Protein AF-A0A6V7U0B4-F1 (afdb_monomer_lite)

Structure (mmCIF, N/CA/C/O backbone):
data_AF-A0A6V7U0B4-F1
#
_entry.id   AF-A0A6V7U0B4-F1
#
loop_
_atom_site.group_PDB
_atom_site.id
_atom_site.type_symbol
_atom_site.label_atom_id
_atom_site.label_alt_id
_atom_site.label_comp_id
_atom_site.label_asym_id
_atom_site.label_entity_id
_atom_site.label_seq_id
_atom_site.pdbx_PDB_ins_code
_atom_site.Cartn_x
_atom_site.Cartn_y
_atom_site.Cartn_z
_atom_site.occupancy
_atom_site.B_iso_or_equiv
_atom_site.auth_seq_id
_atom_site.auth_comp_id
_atom_site.auth_asym_id
_atom_site.auth_atom_id
_atom_site.pdbx_PDB_model_num
ATOM 1 N N . MET A 1 1 ? -7.490 -16.266 6.858 1.00 49.97 1 MET A N 1
ATOM 2 C CA . MET A 1 1 ? -8.826 -15.917 7.381 1.00 49.97 1 MET A CA 1
ATOM 3 C C . MET A 1 1 ? -9.807 -16.155 6.261 1.00 49.97 1 MET A C 1
ATOM 5 O O . MET A 1 1 ? -9.479 -15.789 5.141 1.00 49.97 1 MET A O 1
ATOM 9 N N . SER A 1 2 ? -10.937 -16.807 6.516 1.00 55.03 2 SER A N 1
ATOM 10 C CA . SER A 1 2 ? -12.013 -16.795 5.520 1.00 55.03 2 SER A CA 1
ATOM 11 C C . SER A 1 2 ? -12.570 -15.374 5.420 1.00 55.03 2 SER A C 1
ATOM 13 O O . SER A 1 2 ? -12.564 -14.650 6.420 1.00 55.03 2 SER A O 1
ATOM 15 N N . ASP A 1 3 ? -13.060 -14.970 4.248 1.00 60.31 3 ASP A N 1
ATOM 16 C CA . ASP A 1 3 ? -13.606 -13.619 4.015 1.00 60.31 3 ASP A CA 1
ATOM 17 C C . ASP A 1 3 ? -14.652 -13.225 5.074 1.00 60.31 3 ASP A C 1
ATOM 19 O O . ASP A 1 3 ? -14.725 -12.086 5.529 1.00 60.31 3 ASP A O 1
ATOM 23 N N . ASN A 1 4 ? -15.385 -14.217 5.584 1.00 70.00 4 ASN A N 1
ATOM 24 C CA . ASN A 1 4 ? -16.419 -14.045 6.596 1.00 70.00 4 ASN A CA 1
ATOM 25 C C . ASN A 1 4 ? -15.879 -13.673 7.998 1.00 70.00 4 ASN A C 1
ATOM 27 O O . ASN A 1 4 ? -16.604 -13.110 8.812 1.00 70.00 4 ASN A O 1
ATOM 31 N N . GLN A 1 5 ? -14.620 -13.989 8.319 1.00 72.50 5 GLN A N 1
ATOM 32 C CA . GLN A 1 5 ? -13.999 -13.619 9.601 1.00 72.50 5 GLN A CA 1
ATOM 33 C C . GLN A 1 5 ? -13.480 -12.179 9.594 1.00 72.50 5 GLN A C 1
ATOM 35 O O . GLN A 1 5 ? -13.626 -11.479 10.595 1.00 72.50 5 GLN A O 1
ATOM 40 N N . ALA A 1 6 ? -12.912 -11.728 8.471 1.00 68.62 6 ALA A N 1
ATOM 41 C CA . ALA A 1 6 ? -12.440 -10.354 8.321 1.00 68.62 6 ALA A CA 1
ATOM 42 C C . ALA A 1 6 ? -13.612 -9.363 8.390 1.00 68.62 6 ALA A C 1
ATOM 44 O O . ALA A 1 6 ? -13.546 -8.390 9.138 1.00 68.62 6 ALA A O 1
ATOM 45 N N . VAL A 1 7 ? -14.717 -9.664 7.698 1.00 72.06 7 VAL A N 1
ATOM 46 C CA . VAL A 1 7 ? -15.950 -8.859 7.751 1.00 72.06 7 VAL A CA 1
ATOM 47 C C . VAL A 1 7 ? -16.482 -8.760 9.182 1.00 72.06 7 VAL A C 1
ATOM 49 O O . VAL A 1 7 ? -16.675 -7.657 9.681 1.00 72.06 7 VAL A O 1
ATOM 52 N N . LYS A 1 8 ? -16.602 -9.889 9.897 1.00 80.06 8 LYS A N 1
ATOM 53 C CA . LYS A 1 8 ? -17.047 -9.897 11.302 1.00 80.06 8 LYS A CA 1
ATOM 54 C C . LYS A 1 8 ? -16.148 -9.072 12.224 1.00 80.06 8 LYS A C 1
ATOM 56 O O . LYS A 1 8 ? -16.649 -8.438 13.147 1.00 80.06 8 LYS A O 1
ATOM 61 N N . PHE A 1 9 ? -14.834 -9.080 11.996 1.00 80.00 9 PHE A N 1
ATOM 62 C CA . PHE A 1 9 ? -13.899 -8.268 12.772 1.00 80.00 9 PHE A CA 1
ATOM 63 C C . PHE A 1 9 ? -14.114 -6.769 12.526 1.00 80.00 9 PHE A C 1
ATOM 65 O O . PHE A 1 9 ? -14.227 -6.007 13.484 1.00 80.00 9 PHE A O 1
ATOM 72 N N . PHE A 1 10 ? -14.240 -6.343 11.267 1.00 77.25 10 PHE A N 1
ATOM 73 C CA . PHE A 1 10 ? -14.518 -4.940 10.946 1.00 77.25 10 PHE A CA 1
ATOM 74 C C . PHE A 1 10 ? -15.894 -4.486 11.434 1.00 77.25 10 PHE A C 1
ATOM 76 O O . PHE A 1 10 ? -16.008 -3.393 11.990 1.00 77.25 10 PHE A O 1
ATOM 83 N N . ASP A 1 11 ? -16.917 -5.330 11.310 1.00 81.19 11 ASP A N 1
ATOM 84 C CA . ASP A 1 11 ? -18.244 -5.062 11.865 1.00 81.19 11 ASP A CA 1
ATOM 85 C C . ASP A 1 11 ? -18.183 -4.900 13.384 1.00 81.19 11 ASP A C 1
ATOM 87 O O . ASP A 1 11 ? -18.763 -3.962 13.929 1.00 81.19 11 ASP A O 1
ATOM 91 N N . TYR A 1 12 ? -17.417 -5.751 14.072 1.00 84.94 12 TYR A N 1
ATOM 92 C CA . TYR A 1 12 ? -17.199 -5.625 15.508 1.00 84.94 12 TYR A CA 1
ATOM 93 C C . TYR A 1 12 ? -16.536 -4.291 15.869 1.00 84.94 12 TYR A C 1
ATOM 95 O O . TYR A 1 12 ? -17.029 -3.594 16.759 1.00 84.94 12 TYR A O 1
ATOM 103 N N . LEU A 1 13 ? -15.459 -3.901 15.176 1.00 83.44 13 LEU A N 1
ATOM 104 C CA . LEU A 1 13 ? -14.810 -2.605 15.408 1.00 83.44 13 LEU A CA 1
ATOM 105 C C . LEU A 1 13 ? -15.793 -1.448 15.188 1.00 83.44 13 LEU A C 1
ATOM 107 O O . LEU A 1 13 ? -15.823 -0.505 15.978 1.00 83.44 13 LEU A O 1
ATOM 111 N N . LYS A 1 14 ? -16.629 -1.539 14.148 1.00 80.25 14 LYS A N 1
ATOM 112 C CA . LYS A 1 14 ? -17.608 -0.510 13.788 1.00 80.25 14 LYS A CA 1
ATOM 113 C C . LYS A 1 14 ? -18.714 -0.378 14.832 1.00 80.25 14 LYS A C 1
ATOM 115 O O . LYS A 1 14 ? -18.989 0.732 15.280 1.00 80.25 14 LYS A O 1
ATOM 120 N N . ILE A 1 15 ? -19.325 -1.496 15.235 1.00 85.62 15 ILE A N 1
ATOM 121 C CA . ILE A 1 15 ? -20.386 -1.548 16.255 1.00 85.62 15 ILE A CA 1
ATOM 122 C C . ILE A 1 15 ? -19.880 -0.956 17.572 1.00 85.62 15 ILE A C 1
ATOM 124 O O . ILE A 1 15 ? -20.573 -0.162 18.204 1.00 85.62 15 ILE A O 1
ATOM 128 N N . ASN A 1 16 ? -18.647 -1.296 17.952 1.00 84.19 16 ASN A N 1
ATOM 129 C CA . ASN A 1 16 ? -18.046 -0.859 19.209 1.00 84.19 16 ASN A CA 1
ATOM 130 C C . ASN A 1 16 ? -17.328 0.499 19.117 1.00 84.19 16 ASN A C 1
ATOM 132 O O . ASN A 1 16 ? -16.731 0.923 20.102 1.00 84.19 16 ASN A O 1
ATOM 136 N N . LYS A 1 17 ? -17.379 1.188 17.964 1.00 81.88 17 LYS A N 1
ATOM 137 C CA . LYS A 1 17 ? -16.708 2.482 17.722 1.00 81.88 17 LYS A CA 1
ATOM 138 C C . LYS A 1 17 ? -15.223 2.470 18.110 1.00 81.88 17 LYS A C 1
ATOM 140 O O . LYS A 1 17 ? -14.709 3.427 18.686 1.00 81.88 17 LYS A O 1
ATOM 145 N N . VAL A 1 18 ? -14.539 1.365 17.824 1.00 84.25 18 VAL A N 1
ATOM 146 C CA . VAL A 1 18 ? -13.120 1.206 18.144 1.00 84.25 18 VAL A CA 1
ATOM 147 C C . VAL A 1 18 ? -12.285 1.923 17.090 1.00 84.25 18 VAL A C 1
ATOM 149 O O . VAL A 1 18 ? -12.325 1.574 15.910 1.00 84.25 18 VAL A O 1
ATOM 152 N N . GLU A 1 19 ? -11.486 2.889 17.535 1.00 84.69 19 GLU A N 1
ATOM 153 C CA . GLU A 1 19 ? -10.469 3.538 16.711 1.00 84.69 19 GLU A CA 1
ATOM 154 C C . GLU A 1 19 ? -9.111 2.845 16.874 1.00 84.69 19 GLU A C 1
ATOM 156 O O . GLU A 1 19 ? -8.658 2.518 17.976 1.00 84.69 19 GLU A O 1
ATOM 161 N N . LEU A 1 20 ? -8.428 2.630 15.754 1.00 87.12 20 LEU A N 1
ATOM 162 C CA . LEU A 1 20 ? -7.081 2.087 15.719 1.00 87.12 20 LEU A CA 1
ATOM 163 C C . LEU A 1 20 ? -6.070 3.231 15.831 1.00 87.12 20 LEU A C 1
ATOM 165 O O . LEU A 1 20 ? -5.951 4.075 14.942 1.00 87.12 20 LEU A O 1
ATOM 169 N N . ASN A 1 21 ? -5.316 3.243 16.930 1.00 89.25 21 ASN A N 1
ATOM 170 C CA . ASN A 1 21 ? -4.220 4.184 17.137 1.00 89.25 21 ASN A CA 1
ATOM 171 C C . ASN A 1 21 ? -2.947 3.760 16.374 1.00 89.25 21 ASN A C 1
ATOM 173 O O . ASN A 1 21 ? -2.898 2.718 15.715 1.00 89.25 21 ASN A O 1
ATOM 177 N N . SER A 1 22 ? -1.884 4.558 16.501 1.00 91.38 22 SER A N 1
ATOM 178 C CA . SER A 1 22 ? -0.595 4.310 15.846 1.00 91.38 22 SER A CA 1
ATOM 179 C C . SER A 1 22 ? 0.010 2.945 16.161 1.00 91.38 22 SER A C 1
ATOM 181 O O . SER A 1 22 ? 0.516 2.297 15.251 1.00 91.38 22 SER A O 1
ATOM 183 N N . ASN A 1 23 ? -0.075 2.484 17.409 1.00 93.62 23 ASN A N 1
ATOM 184 C CA . ASN A 1 23 ? 0.528 1.218 17.829 1.00 93.62 23 ASN A CA 1
ATOM 185 C C . ASN A 1 23 ? -0.214 0.026 17.214 1.00 93.62 23 ASN A C 1
ATOM 187 O O . ASN A 1 23 ? 0.415 -0.934 16.770 1.00 93.62 23 ASN A O 1
ATOM 191 N N . HIS A 1 24 ? -1.547 0.100 17.141 1.00 92.50 24 HIS A N 1
ATOM 192 C CA . HIS A 1 24 ? -2.353 -0.923 16.474 1.00 92.50 24 HIS A CA 1
ATOM 193 C C . HIS A 1 24 ? -2.008 -1.008 14.984 1.00 92.50 24 HIS A C 1
ATOM 195 O O . HIS A 1 24 ? -1.779 -2.098 14.462 1.00 92.50 24 HIS A O 1
ATOM 201 N N . ILE A 1 25 ? -1.919 0.141 14.308 1.00 93.62 25 ILE A N 1
ATOM 202 C CA . ILE A 1 25 ? -1.584 0.199 12.883 1.00 93.62 25 ILE A CA 1
ATOM 203 C C . ILE A 1 25 ? -0.158 -0.280 12.617 1.00 93.62 25 ILE A C 1
ATOM 205 O O . ILE A 1 25 ? 0.050 -1.072 11.701 1.00 93.62 25 ILE A O 1
ATOM 209 N N . GLU A 1 26 ? 0.814 0.111 13.441 1.00 95.44 26 GLU A N 1
ATOM 210 C CA . GLU A 1 26 ? 2.189 -0.373 13.312 1.00 95.44 26 GLU A CA 1
ATOM 211 C C . GLU A 1 26 ? 2.259 -1.900 13.445 1.00 95.44 26 GLU A C 1
ATOM 213 O O . GLU A 1 26 ? 2.902 -2.568 12.632 1.00 95.44 26 GLU A O 1
ATOM 218 N N . TYR A 1 27 ? 1.565 -2.466 14.434 1.00 95.31 27 TYR A N 1
ATOM 219 C CA . TYR A 1 27 ? 1.520 -3.910 14.639 1.00 95.31 27 TYR A CA 1
ATOM 220 C C . TYR A 1 27 ? 0.914 -4.646 13.436 1.00 95.31 27 TYR A C 1
ATOM 222 O O . TYR A 1 27 ? 1.504 -5.610 12.939 1.00 95.31 27 TYR A O 1
ATOM 230 N N . ILE A 1 28 ? -0.213 -4.157 12.911 1.00 94.00 28 ILE A N 1
ATOM 231 C CA . ILE A 1 28 ? -0.868 -4.728 11.726 1.00 94.00 28 ILE A CA 1
ATOM 232 C C . ILE A 1 28 ? 0.061 -4.668 10.504 1.00 94.00 28 ILE A C 1
ATOM 234 O O . ILE A 1 28 ? 0.242 -5.676 9.817 1.00 94.00 28 ILE A O 1
ATOM 238 N N . CYS A 1 29 ? 0.710 -3.524 10.262 1.00 96.19 29 CYS A N 1
ATOM 239 C CA . CYS A 1 29 ? 1.678 -3.361 9.176 1.00 96.19 29 CYS A CA 1
ATOM 240 C C . CYS A 1 29 ? 2.853 -4.343 9.309 1.00 96.19 29 CYS A C 1
ATOM 242 O O . CYS A 1 29 ? 3.245 -4.972 8.325 1.00 96.19 29 CYS A O 1
ATOM 244 N N . ARG A 1 30 ? 3.390 -4.539 10.521 1.00 96.94 30 ARG A N 1
ATOM 245 C CA . ARG A 1 30 ? 4.469 -5.510 10.777 1.00 96.94 30 ARG A CA 1
ATOM 246 C C . ARG A 1 30 ? 4.050 -6.941 10.435 1.00 96.94 30 ARG A C 1
ATOM 248 O O . ARG A 1 30 ? 4.824 -7.640 9.783 1.00 96.94 30 ARG A O 1
ATOM 255 N N . ILE A 1 31 ? 2.841 -7.360 10.822 1.00 96.25 31 ILE A N 1
ATOM 256 C CA . ILE A 1 31 ? 2.304 -8.686 10.468 1.00 96.25 31 ILE A CA 1
ATOM 257 C C . ILE A 1 31 ? 2.158 -8.822 8.950 1.00 96.25 31 ILE A C 1
ATOM 259 O O . ILE A 1 31 ? 2.569 -9.828 8.372 1.00 96.25 31 ILE A O 1
ATOM 263 N N . ALA A 1 32 ? 1.590 -7.818 8.284 1.00 96.38 32 ALA A N 1
ATOM 264 C CA . ALA A 1 32 ? 1.402 -7.850 6.837 1.00 96.38 32 ALA A CA 1
ATOM 265 C C . ALA A 1 32 ? 2.736 -7.975 6.085 1.00 96.38 32 ALA A C 1
ATOM 267 O O . ALA A 1 32 ? 2.853 -8.759 5.145 1.00 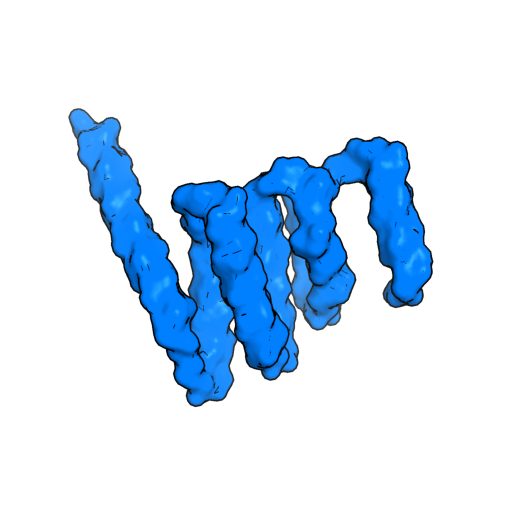96.38 32 ALA A O 1
ATOM 268 N N . ILE A 1 33 ? 3.771 -7.262 6.539 1.00 96.56 33 ILE A N 1
ATOM 269 C CA . ILE A 1 33 ? 5.120 -7.334 5.965 1.00 96.56 33 ILE A CA 1
ATOM 270 C C . ILE A 1 33 ? 5.757 -8.704 6.211 1.00 96.56 33 ILE A C 1
ATOM 272 O O . ILE A 1 33 ? 6.328 -9.272 5.278 1.00 96.56 33 ILE A O 1
ATOM 276 N N . SER A 1 34 ? 5.683 -9.239 7.435 1.00 96.00 34 SER A N 1
ATOM 277 C CA . SER A 1 34 ? 6.318 -10.521 7.777 1.00 96.00 34 SER A CA 1
ATOM 278 C C . SER A 1 34 ? 5.676 -11.698 7.043 1.00 96.00 34 SER A C 1
ATOM 280 O O . SER A 1 34 ? 6.376 -12.603 6.596 1.00 96.00 34 SER A O 1
ATOM 282 N N . THR A 1 35 ? 4.359 -11.643 6.852 1.00 94.88 35 THR A N 1
ATOM 283 C CA . THR A 1 35 ? 3.586 -12.646 6.106 1.00 94.88 35 THR A CA 1
ATOM 284 C C . THR A 1 35 ? 3.553 -12.391 4.599 1.00 94.88 35 THR A C 1
ATOM 286 O O . THR A 1 35 ? 3.062 -13.237 3.855 1.00 94.88 35 THR A O 1
ATOM 289 N N . LYS A 1 36 ? 4.066 -11.239 4.138 1.00 94.88 36 LYS A N 1
ATOM 290 C CA . LYS A 1 36 ? 3.962 -10.746 2.751 1.00 94.88 36 LYS A CA 1
ATOM 291 C C . LYS A 1 36 ? 2.523 -10.741 2.220 1.00 94.88 36 LYS A C 1
ATOM 293 O O . LYS A 1 36 ? 2.306 -10.902 1.018 1.00 94.88 36 LYS A O 1
ATOM 298 N N . ASN A 1 37 ? 1.547 -10.568 3.109 1.00 93.94 37 ASN A N 1
ATOM 299 C CA . ASN A 1 37 ? 0.138 -10.669 2.773 1.00 93.94 37 ASN A CA 1
ATOM 300 C C . ASN A 1 37 ? -0.524 -9.277 2.744 1.00 93.94 37 ASN A C 1
ATOM 302 O O . ASN A 1 37 ? -0.784 -8.705 3.808 1.00 93.94 37 ASN A O 1
ATOM 306 N N . PRO A 1 38 ? -0.830 -8.727 1.552 1.00 93.06 38 PRO A N 1
ATOM 307 C CA . PRO A 1 38 ? -1.434 -7.403 1.438 1.00 93.06 38 PRO A CA 1
ATOM 308 C C . PRO A 1 38 ? -2.891 -7.369 1.918 1.00 93.06 38 PRO A C 1
ATOM 310 O O . PRO A 1 38 ? -3.346 -6.315 2.362 1.00 93.06 38 PRO A O 1
ATOM 313 N N . THR A 1 39 ? -3.597 -8.508 1.934 1.00 91.25 39 THR A N 1
ATOM 314 C CA . THR A 1 39 ? -5.029 -8.574 2.292 1.00 91.25 39 THR A CA 1
ATOM 315 C C . THR A 1 39 ? -5.302 -8.198 3.748 1.00 91.25 39 THR A C 1
ATOM 317 O O . THR A 1 39 ? -6.443 -7.964 4.132 1.00 91.25 39 THR A O 1
ATOM 320 N N . ILE A 1 40 ? -4.260 -8.152 4.582 1.00 90.38 40 ILE A N 1
ATOM 321 C CA . ILE A 1 40 ? -4.335 -7.695 5.974 1.00 90.38 40 ILE A CA 1
ATOM 322 C C . ILE A 1 40 ? -4.519 -6.168 6.041 1.00 90.38 40 ILE A C 1
ATOM 324 O O . ILE A 1 40 ? -5.138 -5.657 6.972 1.00 90.38 40 ILE A O 1
ATOM 328 N N . VAL A 1 41 ? -3.991 -5.436 5.056 1.00 92.12 41 VAL A N 1
ATOM 329 C CA . VAL A 1 41 ? -3.909 -3.965 5.046 1.00 92.12 41 VAL A CA 1
ATOM 330 C C . VAL A 1 41 ? -4.857 -3.341 4.024 1.00 92.12 41 VAL A C 1
ATOM 332 O O . VAL A 1 41 ? -5.350 -2.241 4.266 1.00 92.12 41 VAL A O 1
ATOM 335 N N . GLU A 1 42 ? -5.155 -4.036 2.919 1.00 91.12 42 GLU A N 1
ATOM 336 C CA . GLU A 1 42 ? -6.106 -3.587 1.885 1.00 91.12 42 GLU A CA 1
ATOM 337 C C . GLU A 1 42 ? -7.446 -3.078 2.480 1.00 91.12 42 GLU A C 1
ATOM 339 O O . GLU A 1 42 ? -7.832 -1.949 2.179 1.00 91.12 42 GLU A O 1
ATOM 344 N N . PRO A 1 43 ? -8.117 -3.773 3.421 1.00 86.62 43 PRO A N 1
ATOM 345 C CA . PRO A 1 43 ? -9.391 -3.280 3.958 1.00 86.62 43 PRO A CA 1
ATOM 346 C C . PRO A 1 43 ? -9.263 -1.978 4.767 1.00 86.62 43 PRO A C 1
ATOM 348 O O . PRO A 1 43 ? -10.179 -1.156 4.794 1.00 86.62 43 PRO A O 1
ATOM 351 N N . LEU A 1 44 ? -8.115 -1.758 5.420 1.00 87.50 44 LEU A N 1
ATOM 352 C CA . LEU A 1 44 ? -7.873 -0.568 6.243 1.00 87.50 44 LEU A CA 1
ATOM 353 C C . LEU A 1 44 ? -7.673 0.688 5.398 1.00 87.50 44 LEU A C 1
ATOM 355 O O . LEU A 1 44 ? -8.002 1.789 5.845 1.00 87.50 44 LEU A O 1
ATOM 359 N N . VAL A 1 45 ? -7.150 0.545 4.177 1.00 86.81 45 VAL A N 1
ATOM 360 C CA . VAL A 1 45 ? -7.056 1.687 3.264 1.00 86.81 45 VAL A CA 1
ATOM 361 C C . VAL A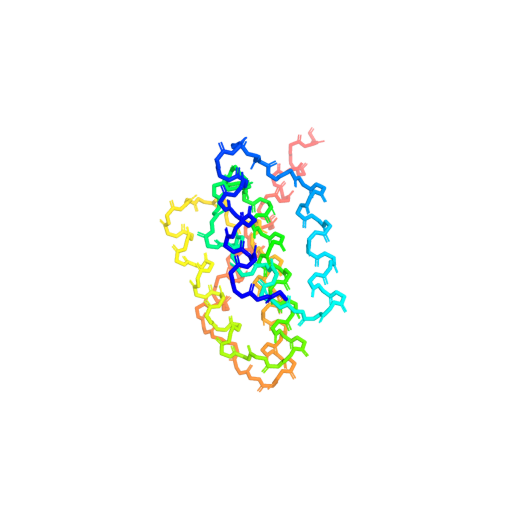 1 45 ? -8.421 2.057 2.688 1.00 86.81 45 VAL A C 1
ATOM 363 O O . VAL A 1 45 ? -8.680 3.246 2.484 1.00 86.81 45 VAL A O 1
ATOM 366 N N . ASP A 1 46 ? -9.324 1.095 2.513 1.00 81.00 46 ASP A N 1
ATOM 367 C CA . ASP A 1 46 ? -10.687 1.333 2.025 1.00 81.00 46 ASP A CA 1
ATOM 368 C C . ASP A 1 46 ? -11.629 1.881 3.103 1.00 81.00 46 ASP A C 1
ATOM 370 O O . ASP A 1 46 ? -12.574 2.602 2.782 1.00 81.00 46 ASP A O 1
ATOM 374 N N . MET A 1 47 ? -11.321 1.649 4.381 1.00 81.19 47 MET A N 1
ATOM 375 C CA . MET A 1 47 ? -12.132 2.090 5.521 1.00 81.19 47 MET A CA 1
ATOM 376 C C . MET A 1 47 ? -11.365 3.069 6.435 1.00 81.19 47 MET A C 1
ATOM 378 O O . MET A 1 47 ? -11.060 2.747 7.586 1.00 81.19 47 MET A O 1
ATOM 382 N N . PRO A 1 48 ? -11.063 4.302 5.971 1.00 71.19 48 PRO A N 1
ATOM 383 C CA . PRO A 1 48 ? -10.222 5.251 6.707 1.00 71.19 48 PRO A CA 1
ATOM 384 C C . PRO A 1 48 ? -10.850 5.777 8.007 1.00 71.19 48 PRO A C 1
ATOM 386 O O . PRO A 1 48 ? -10.167 6.442 8.789 1.00 71.19 48 PRO A O 1
ATOM 389 N N . ASP A 1 49 ? -12.135 5.515 8.243 1.00 78.38 49 ASP A N 1
ATOM 390 C CA . ASP A 1 49 ? -12.825 5.923 9.465 1.00 78.38 49 ASP A CA 1
ATOM 391 C C . ASP A 1 49 ? -12.277 5.186 10.703 1.00 78.38 49 ASP A C 1
ATOM 393 O O . ASP A 1 49 ? -12.232 5.773 11.778 1.00 78.38 49 ASP A O 1
ATOM 397 N N . PHE A 1 50 ? -11.728 3.971 10.552 1.00 77.75 50 PHE A N 1
ATOM 398 C CA . PHE A 1 50 ? -11.103 3.236 11.664 1.00 77.75 50 PHE A CA 1
ATOM 399 C C . PHE A 1 50 ? -9.775 3.826 12.148 1.00 77.75 50 PHE A C 1
ATOM 401 O O . PHE A 1 50 ? -9.322 3.481 13.233 1.00 77.75 50 PHE A O 1
ATOM 408 N N . ILE A 1 51 ? -9.142 4.704 11.367 1.00 75.94 51 ILE A N 1
ATOM 409 C CA . ILE A 1 51 ? -7.869 5.361 11.718 1.00 75.94 51 ILE A CA 1
ATOM 410 C C . ILE A 1 51 ? -8.044 6.863 11.958 1.00 75.94 51 ILE A C 1
ATOM 412 O O . ILE A 1 51 ? -7.105 7.640 11.755 1.00 75.94 51 ILE A O 1
ATOM 416 N N . ASN A 1 52 ? -9.268 7.290 12.294 1.00 74.06 52 ASN A N 1
ATOM 417 C CA . ASN A 1 52 ? -9.647 8.694 12.467 1.00 74.06 52 ASN A CA 1
ATOM 418 C C . ASN A 1 52 ? -9.177 9.581 11.293 1.00 74.06 52 ASN A C 1
ATOM 420 O O . ASN A 1 52 ? -8.728 10.715 11.451 1.00 74.06 52 ASN A O 1
ATOM 424 N N . ARG A 1 53 ? -9.173 9.011 10.077 1.00 75.69 53 ARG A N 1
ATOM 425 C CA . ARG A 1 53 ? -8.721 9.657 8.833 1.00 75.69 53 ARG A CA 1
ATOM 426 C C . ARG A 1 53 ? -7.306 10.262 8.892 1.00 75.69 53 ARG A C 1
ATOM 428 O O . ARG A 1 53 ? -6.972 11.059 8.010 1.00 75.69 53 ARG A O 1
ATOM 435 N N . SER A 1 54 ? -6.476 9.843 9.848 1.00 86.50 54 SER A N 1
ATOM 436 C CA . SER A 1 54 ? -5.116 10.337 10.076 1.00 86.50 54 SER A CA 1
ATOM 437 C C . SER A 1 54 ? -4.225 10.115 8.850 1.00 86.50 54 SER A C 1
ATOM 439 O O . SER A 1 54 ? -3.989 8.978 8.435 1.00 86.50 54 SER A O 1
ATOM 441 N N . LEU A 1 55 ? -3.717 11.206 8.259 1.00 86.69 55 LEU A N 1
ATOM 442 C CA . LEU A 1 55 ? -2.841 11.144 7.081 1.00 86.69 55 LEU A CA 1
ATOM 443 C C . LEU A 1 55 ? -1.529 10.387 7.351 1.00 86.69 55 LEU A C 1
ATOM 445 O O . LEU A 1 55 ? -1.172 9.564 6.507 1.00 86.69 55 LEU A O 1
ATOM 449 N N . PRO A 1 56 ? -0.835 10.576 8.494 1.00 89.44 56 PRO A N 1
ATOM 450 C CA . PRO A 1 56 ? 0.333 9.765 8.836 1.00 89.44 56 PRO A CA 1
ATOM 451 C C . PRO A 1 56 ? 0.047 8.259 8.884 1.00 89.44 56 PRO A C 1
ATOM 453 O O . PRO A 1 56 ? 0.812 7.473 8.328 1.00 89.44 56 PRO A O 1
ATOM 456 N N . LEU A 1 57 ? -1.063 7.846 9.510 1.00 90.81 57 LEU A N 1
ATOM 457 C CA . LEU A 1 57 ? -1.418 6.425 9.610 1.00 90.81 57 LEU A CA 1
ATOM 458 C C . LEU A 1 57 ? -1.790 5.854 8.244 1.00 90.81 57 LEU A C 1
ATOM 460 O O . LEU A 1 57 ? -1.336 4.775 7.876 1.00 90.81 57 LEU A O 1
ATOM 464 N N . LEU A 1 58 ? -2.545 6.611 7.448 1.00 90.38 58 LEU A N 1
ATOM 465 C CA . LEU A 1 58 ? -2.891 6.207 6.092 1.00 90.38 58 LEU A CA 1
ATOM 466 C C . LEU A 1 58 ? -1.644 6.083 5.199 1.00 90.38 58 LEU A C 1
ATOM 468 O O . LEU A 1 58 ? -1.539 5.150 4.407 1.00 90.38 58 LEU A O 1
ATOM 472 N N . ALA A 1 59 ? -0.676 6.989 5.350 1.00 91.50 59 ALA A N 1
ATOM 473 C CA . ALA A 1 59 ? 0.598 6.906 4.649 1.00 91.50 59 ALA A CA 1
ATOM 474 C C . ALA A 1 59 ? 1.396 5.654 5.036 1.00 91.50 59 ALA A C 1
ATOM 476 O O . ALA A 1 59 ? 1.967 5.019 4.152 1.00 91.50 59 ALA A O 1
ATOM 477 N N . MET A 1 60 ? 1.379 5.261 6.313 1.00 94.19 60 MET A N 1
ATOM 478 C CA . MET A 1 60 ? 2.004 4.020 6.780 1.00 94.19 60 MET A CA 1
ATOM 479 C C . MET A 1 60 ? 1.364 2.778 6.138 1.00 94.19 60 MET A C 1
ATOM 481 O O . MET A 1 60 ? 2.080 1.880 5.687 1.00 94.19 60 MET A O 1
ATOM 485 N N . LEU A 1 61 ? 0.031 2.738 6.033 1.00 95.12 61 LEU A N 1
ATOM 486 C CA . LEU A 1 61 ? -0.682 1.646 5.357 1.00 95.12 61 LEU A CA 1
ATOM 487 C C . LEU A 1 61 ? -0.292 1.566 3.873 1.00 95.12 61 LEU A C 1
ATOM 489 O O . LEU A 1 61 ? 0.061 0.496 3.377 1.00 95.12 61 LEU A O 1
ATOM 493 N N . TYR A 1 62 ? -0.281 2.699 3.164 1.00 95.44 62 TYR A N 1
ATOM 494 C CA . TYR A 1 62 ? 0.122 2.734 1.755 1.00 95.44 62 TYR A CA 1
ATOM 495 C C . TYR A 1 62 ? 1.591 2.383 1.537 1.00 95.44 62 TYR A C 1
ATOM 497 O O . TYR A 1 62 ? 1.915 1.699 0.569 1.00 95.44 62 TYR A O 1
ATOM 505 N N . GLU A 1 63 ? 2.488 2.828 2.415 1.00 96.31 63 GLU A N 1
ATOM 506 C CA . GLU A 1 63 ? 3.895 2.441 2.348 1.00 96.31 63 GLU A CA 1
ATOM 507 C C . GLU A 1 63 ? 4.056 0.927 2.521 1.00 96.31 63 GLU A C 1
ATOM 509 O O . GLU A 1 63 ? 4.828 0.297 1.792 1.00 96.31 63 GLU A O 1
ATOM 514 N N . THR A 1 64 ? 3.288 0.338 3.437 1.00 97.88 64 THR A N 1
ATOM 515 C CA . THR A 1 64 ? 3.277 -1.107 3.676 1.00 97.88 64 THR A CA 1
ATOM 516 C C . THR A 1 64 ? 2.764 -1.863 2.450 1.00 97.88 64 THR A C 1
ATOM 518 O O . THR A 1 64 ? 3.418 -2.806 2.003 1.00 97.88 64 THR A O 1
ATOM 521 N N . LEU A 1 65 ? 1.664 -1.418 1.834 1.00 97.81 65 LEU A N 1
ATOM 522 C CA . LEU A 1 65 ? 1.166 -2.004 0.584 1.00 97.81 65 LEU A CA 1
ATOM 523 C C . LEU A 1 65 ? 2.187 -1.882 -0.553 1.00 97.81 65 LEU A C 1
ATOM 525 O O . LEU A 1 65 ? 2.458 -2.867 -1.233 1.00 97.81 65 LEU A O 1
ATOM 529 N N . ALA A 1 66 ? 2.814 -0.714 -0.723 1.00 98.06 66 ALA A N 1
ATOM 530 C CA . ALA A 1 66 ? 3.857 -0.514 -1.729 1.00 98.06 66 ALA A CA 1
ATOM 531 C C . ALA A 1 66 ? 5.036 -1.478 -1.526 1.00 98.06 66 ALA A C 1
ATOM 533 O O . ALA A 1 66 ? 5.565 -2.021 -2.494 1.00 98.06 66 ALA A O 1
ATOM 534 N N . LEU A 1 67 ? 5.439 -1.712 -0.272 1.00 98.12 67 LEU A N 1
ATOM 535 C CA . LEU A 1 67 ? 6.480 -2.677 0.068 1.00 98.12 67 LEU A CA 1
ATOM 536 C C . LEU A 1 67 ? 6.085 -4.109 -0.303 1.00 98.12 67 LEU A C 1
ATOM 538 O O . LEU A 1 67 ? 6.895 -4.820 -0.896 1.00 98.12 67 LEU A O 1
ATOM 542 N N . ILE A 1 68 ? 4.874 -4.532 0.060 1.00 98.12 68 ILE A N 1
ATOM 543 C CA . ILE A 1 68 ? 4.404 -5.902 -0.171 1.00 98.12 68 ILE A CA 1
ATOM 544 C C . ILE A 1 68 ? 4.208 -6.156 -1.669 1.00 98.12 68 ILE A C 1
ATOM 546 O O . ILE A 1 68 ? 4.791 -7.100 -2.195 1.00 98.12 68 ILE A O 1
ATOM 550 N N . TYR A 1 69 ? 3.473 -5.291 -2.374 1.00 98.00 69 TYR A N 1
ATOM 551 C CA . TYR A 1 69 ? 3.254 -5.427 -3.818 1.00 98.00 69 TYR A CA 1
ATOM 552 C C . TYR A 1 69 ? 4.561 -5.422 -4.602 1.00 98.00 69 TYR A C 1
ATOM 554 O O . TYR A 1 69 ? 4.741 -6.245 -5.493 1.00 98.00 69 TYR A O 1
ATOM 562 N N . GLY A 1 70 ? 5.498 -4.542 -4.243 1.00 97.19 70 GLY A N 1
ATOM 563 C CA . GLY A 1 70 ? 6.796 -4.486 -4.901 1.00 97.19 70 GLY A CA 1
ATOM 564 C C . GLY A 1 70 ? 7.654 -5.725 -4.669 1.00 97.19 70 GLY A C 1
ATOM 565 O O . GLY A 1 70 ? 8.262 -6.223 -5.610 1.00 97.19 70 GLY A O 1
ATOM 566 N N . LYS A 1 71 ? 7.665 -6.271 -3.446 1.00 96.00 71 LYS A N 1
ATOM 567 C CA . LYS A 1 71 ? 8.359 -7.536 -3.144 1.00 96.00 71 LYS A CA 1
ATOM 568 C C . LYS A 1 71 ? 7.723 -8.757 -3.808 1.00 96.00 71 LYS A C 1
ATOM 570 O O . LYS A 1 71 ? 8.415 -9.750 -3.992 1.00 96.00 71 LYS A O 1
ATOM 575 N N . ASN A 1 72 ? 6.435 -8.681 -4.125 1.00 96.00 72 ASN A N 1
ATOM 576 C CA . ASN A 1 72 ? 5.700 -9.720 -4.840 1.00 96.00 72 ASN A CA 1
ATOM 577 C C . ASN A 1 72 ? 5.674 -9.475 -6.362 1.00 96.00 72 ASN A C 1
ATOM 579 O O . ASN A 1 72 ? 4.946 -10.169 -7.063 1.00 96.00 72 ASN A O 1
ATOM 583 N N . GLU A 1 73 ? 6.418 -8.479 -6.863 1.00 95.69 73 GLU A N 1
ATOM 584 C CA . GLU A 1 73 ? 6.510 -8.122 -8.289 1.00 95.69 73 GLU A CA 1
ATOM 585 C C . GLU A 1 73 ? 5.155 -7.775 -8.942 1.00 95.69 73 GLU A C 1
ATOM 587 O O . GLU A 1 73 ? 4.966 -7.866 -10.153 1.00 95.69 73 GLU A O 1
ATOM 592 N N . GLN A 1 74 ? 4.193 -7.307 -8.144 1.00 96.50 74 GLN A N 1
ATOM 593 C CA . GLN A 1 74 ? 2.842 -6.968 -8.594 1.00 96.50 74 GLN A CA 1
ATOM 594 C C . GLN A 1 74 ? 2.785 -5.524 -9.118 1.00 96.50 74 GLN A C 1
ATOM 596 O O . GLN A 1 74 ? 2.225 -4.634 -8.471 1.00 96.50 74 GLN A O 1
ATOM 601 N N . LEU A 1 75 ? 3.376 -5.276 -10.293 1.00 94.88 75 LEU A N 1
ATOM 602 C CA . LEU A 1 75 ? 3.429 -3.937 -10.901 1.00 94.88 75 LEU A CA 1
ATOM 603 C C . LEU A 1 75 ? 2.040 -3.324 -11.135 1.00 94.88 75 LEU A C 1
ATOM 605 O O . LEU A 1 75 ? 1.858 -2.144 -10.847 1.00 94.88 75 LEU A O 1
ATOM 609 N N . ASP A 1 76 ? 1.045 -4.110 -11.551 1.00 96.31 76 ASP A N 1
ATOM 610 C CA . ASP A 1 76 ? -0.330 -3.620 -11.754 1.00 96.31 76 ASP A CA 1
ATOM 611 C C . ASP A 1 76 ? -0.949 -3.097 -10.449 1.00 96.31 76 ASP A C 1
ATOM 613 O O . ASP A 1 76 ? -1.629 -2.068 -10.417 1.00 96.31 76 ASP A O 1
ATOM 617 N N . LYS A 1 77 ? -0.669 -3.775 -9.329 1.00 97.12 77 LYS A N 1
ATOM 618 C CA . LYS A 1 77 ? -1.116 -3.352 -7.995 1.00 97.12 77 LYS A CA 1
ATOM 619 C C . LYS A 1 77 ? -0.378 -2.099 -7.529 1.00 97.12 77 LYS A C 1
ATOM 621 O O . LYS A 1 77 ? -0.995 -1.231 -6.912 1.00 97.12 77 LYS A O 1
ATOM 626 N N . LEU A 1 78 ? 0.913 -1.965 -7.845 1.00 96.50 78 LEU A N 1
ATOM 627 C CA . LEU A 1 78 ? 1.651 -0.719 -7.622 1.00 96.50 78 LEU A CA 1
ATOM 628 C C . LEU A 1 78 ? 1.083 0.427 -8.463 1.00 96.50 78 LEU A C 1
ATOM 630 O O . LEU A 1 78 ? 0.988 1.549 -7.960 1.00 96.50 78 LEU A O 1
ATOM 634 N N . GLU A 1 79 ? 0.683 0.148 -9.707 1.00 95.88 79 GLU A N 1
ATOM 635 C CA . GLU A 1 79 ? 0.059 1.126 -10.590 1.00 95.88 79 GLU A CA 1
ATOM 636 C C . GLU A 1 79 ? -1.263 1.634 -10.021 1.00 95.88 79 GLU A C 1
ATOM 638 O O . GLU A 1 79 ? -1.471 2.843 -9.879 1.00 95.88 79 GLU A O 1
ATOM 643 N N . TRP A 1 80 ? -2.134 0.702 -9.643 1.00 95.50 80 TRP A N 1
ATOM 644 C CA . TRP A 1 80 ? -3.379 1.012 -8.957 1.00 95.50 80 TRP A CA 1
ATOM 645 C C . TRP A 1 80 ? -3.127 1.840 -7.693 1.00 95.50 80 TRP A C 1
ATOM 647 O O . TRP A 1 80 ? -3.768 2.872 -7.498 1.00 95.50 80 TRP A O 1
ATOM 657 N N . LEU A 1 81 ? -2.152 1.444 -6.870 1.00 95.50 81 LEU A N 1
ATOM 658 C CA . LEU A 1 81 ? -1.880 2.085 -5.588 1.00 95.50 81 LEU A CA 1
ATOM 659 C C . LEU A 1 81 ? -1.454 3.548 -5.748 1.00 95.50 81 LEU A C 1
ATOM 661 O O . LEU A 1 81 ? -1.993 4.410 -5.053 1.00 95.50 81 LEU A O 1
ATOM 665 N N . TRP A 1 82 ? -0.520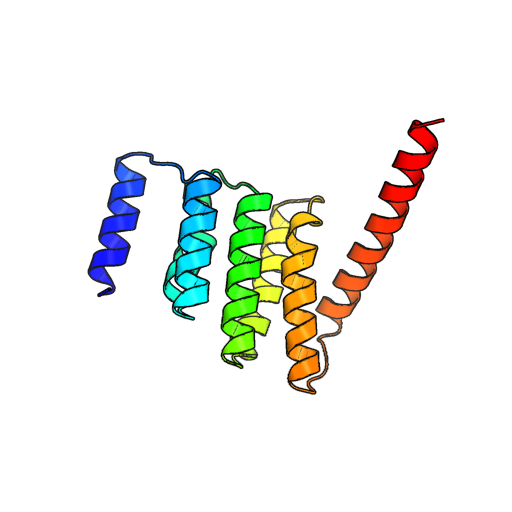 3.873 -6.654 1.00 94.38 82 TRP A N 1
ATOM 666 C CA . TRP A 1 82 ? -0.124 5.277 -6.816 1.00 94.38 82 TRP A CA 1
ATOM 667 C C . TRP A 1 82 ? -1.264 6.122 -7.388 1.00 94.38 82 TRP A C 1
ATOM 669 O O . TRP A 1 82 ? -1.454 7.248 -6.929 1.00 94.38 82 TRP A O 1
ATOM 679 N N . LYS A 1 83 ? -2.067 5.586 -8.318 1.00 92.94 83 LYS A N 1
ATOM 680 C CA . LYS A 1 83 ? -3.259 6.282 -8.830 1.00 92.94 83 LYS A CA 1
ATOM 681 C C . LYS A 1 83 ? -4.277 6.526 -7.720 1.00 92.94 83 LYS A C 1
ATOM 683 O O . LYS A 1 83 ? -4.778 7.639 -7.593 1.00 92.94 83 LYS A O 1
ATOM 688 N N . PHE A 1 84 ? -4.517 5.532 -6.870 1.00 90.44 84 PHE A N 1
ATOM 689 C CA . PHE A 1 84 ? -5.436 5.627 -5.740 1.00 90.44 84 PHE A CA 1
ATOM 690 C C . PHE A 1 84 ? -5.000 6.686 -4.716 1.00 90.44 84 PHE A C 1
ATOM 692 O O . PHE A 1 84 ? -5.804 7.513 -4.278 1.00 90.44 84 PHE A O 1
ATOM 699 N N . ILE A 1 85 ? -3.705 6.732 -4.381 1.00 89.88 85 ILE A N 1
ATOM 700 C CA . ILE A 1 85 ? -3.129 7.771 -3.511 1.00 89.88 85 ILE A CA 1
ATOM 701 C C . ILE A 1 85 ? -3.357 9.171 -4.113 1.00 89.88 85 ILE A C 1
ATOM 703 O O . ILE A 1 85 ? -3.674 10.119 -3.388 1.00 89.88 85 ILE A O 1
ATOM 707 N N . LEU A 1 86 ? -3.214 9.317 -5.435 1.00 86.31 86 LEU A N 1
ATOM 708 C CA . LEU A 1 86 ? -3.426 10.592 -6.126 1.00 86.31 86 LEU A CA 1
ATOM 709 C C . LEU A 1 86 ? -4.885 10.990 -6.268 1.00 86.31 86 LEU A C 1
ATOM 711 O O . LEU A 1 86 ? -5.184 12.181 -6.216 1.00 86.31 86 LEU A O 1
ATOM 715 N N . ASP A 1 87 ? -5.789 10.040 -6.436 1.00 84.38 87 ASP A N 1
ATOM 716 C CA . ASP A 1 87 ? -7.207 10.354 -6.488 1.00 84.38 87 ASP A CA 1
ATOM 717 C C . ASP A 1 87 ? -7.670 10.905 -5.133 1.00 84.38 87 ASP A C 1
ATOM 719 O O . ASP A 1 87 ? -8.206 12.011 -5.040 1.00 84.38 87 ASP A O 1
ATOM 723 N N . ARG A 1 88 ? -7.268 10.256 -4.031 1.00 74.94 88 ARG A N 1
ATOM 724 C CA . ARG A 1 88 ? -7.543 10.766 -2.679 1.00 74.94 88 ARG A CA 1
ATOM 725 C C . ARG A 1 88 ? -6.895 12.117 -2.374 1.00 74.94 88 ARG A C 1
ATOM 727 O O . ARG A 1 88 ? -7.439 12.875 -1.569 1.00 74.94 88 ARG A O 1
ATOM 734 N N . LYS A 1 89 ? -5.782 12.467 -3.029 1.00 68.06 89 LYS A N 1
ATOM 735 C CA . LYS A 1 89 ? -5.178 13.811 -2.947 1.00 68.06 89 LYS A CA 1
ATOM 736 C C . LYS A 1 89 ? -6.140 14.897 -3.414 1.00 68.06 89 LYS A C 1
ATOM 738 O O . LYS A 1 89 ? -6.219 15.942 -2.771 1.00 68.06 89 LYS A O 1
ATOM 743 N N . ARG A 1 90 ? -6.871 14.660 -4.511 1.00 62.25 90 ARG A N 1
ATOM 744 C CA . ARG A 1 90 ? -7.824 15.638 -5.067 1.00 62.25 90 ARG A CA 1
ATOM 745 C C . ARG A 1 90 ? -8.898 16.021 -4.048 1.00 62.25 90 ARG A C 1
ATOM 747 O O . ARG A 1 90 ? -9.385 17.144 -4.082 1.00 62.25 90 ARG A O 1
ATOM 754 N N . HIS A 1 91 ? -9.177 15.134 -3.094 1.00 56.00 91 HIS A N 1
ATOM 755 C CA . HIS A 1 91 ? -10.199 15.317 -2.069 1.00 56.00 91 HIS A CA 1
ATOM 756 C C . HIS A 1 91 ? -9.682 15.811 -0.704 1.00 56.00 91 HIS A C 1
ATOM 758 O O . HIS A 1 91 ? -10.500 16.187 0.131 1.00 56.00 91 HIS A O 1
ATOM 764 N N . ARG A 1 92 ? -8.362 15.819 -0.439 1.00 59.94 92 ARG A N 1
ATOM 765 C CA . ARG A 1 92 ? -7.803 16.102 0.908 1.00 59.94 92 ARG A CA 1
ATOM 766 C C . ARG A 1 92 ? -6.824 17.286 1.007 1.00 59.94 92 ARG A C 1
ATOM 768 O O . ARG A 1 92 ? -6.261 17.521 2.072 1.00 59.94 92 ARG A O 1
ATOM 775 N N . GLY A 1 93 ? -6.655 18.084 -0.049 1.00 58.69 93 GLY A N 1
ATOM 776 C CA . GLY A 1 93 ? -5.909 19.353 0.015 1.00 58.69 93 GLY A CA 1
ATOM 777 C C . GLY A 1 93 ? -4.376 19.223 -0.068 1.00 58.69 93 GLY A C 1
ATOM 778 O O . GLY A 1 93 ? -3.850 18.323 -0.720 1.00 58.69 93 GLY A O 1
ATOM 779 N N . ARG A 1 94 ? -3.642 20.189 0.517 1.00 57.59 94 ARG A N 1
ATOM 780 C CA . ARG A 1 94 ? -2.196 20.421 0.273 1.00 57.59 94 ARG A CA 1
ATOM 781 C C . ARG A 1 94 ? -1.228 19.519 1.051 1.00 57.59 94 ARG A C 1
ATOM 783 O O . ARG A 1 94 ? -0.048 19.503 0.705 1.00 57.59 94 ARG A O 1
ATOM 790 N N . ASP A 1 95 ? -1.684 18.758 2.043 1.00 67.56 95 ASP A N 1
ATOM 791 C CA . ASP A 1 95 ? -0.799 17.984 2.929 1.00 67.56 95 ASP A CA 1
ATOM 792 C C . ASP A 1 95 ? -0.437 16.598 2.360 1.00 67.56 95 ASP A C 1
ATOM 794 O O . ASP A 1 95 ? -0.725 15.533 2.904 1.00 67.56 95 ASP A O 1
ATOM 798 N N . PHE A 1 96 ? 0.155 16.618 1.166 1.00 73.12 96 PHE A N 1
ATOM 799 C CA . PHE A 1 96 ? 0.530 15.420 0.413 1.00 73.12 96 PHE A CA 1
ATOM 800 C C . PHE A 1 96 ? 1.918 14.878 0.805 1.00 73.12 96 PHE A C 1
ATOM 802 O O . PHE A 1 96 ? 2.350 13.841 0.302 1.00 73.12 96 PHE A O 1
ATOM 809 N N . GLY A 1 97 ? 2.621 15.577 1.706 1.00 81.25 97 GLY A N 1
ATOM 810 C CA . GLY A 1 97 ? 3.977 15.236 2.140 1.00 81.25 97 GLY A CA 1
ATOM 811 C C . GLY A 1 97 ? 4.061 13.874 2.827 1.00 81.25 97 GLY A C 1
ATOM 812 O O . GLY A 1 97 ? 5.028 13.144 2.611 1.00 81.25 97 GLY A O 1
ATOM 813 N N . HIS A 1 98 ? 3.018 13.484 3.568 1.00 86.44 98 HIS A N 1
ATOM 814 C CA . HIS A 1 98 ? 2.955 12.194 4.260 1.00 86.44 98 HIS A CA 1
ATOM 815 C C . HIS A 1 98 ? 3.113 10.993 3.316 1.00 86.44 98 HIS A C 1
ATOM 817 O O . HIS A 1 98 ? 3.748 10.007 3.673 1.00 86.44 98 HIS A O 1
ATOM 823 N N . PHE A 1 99 ? 2.615 11.087 2.080 1.00 89.44 99 PHE A N 1
ATOM 824 C CA . PHE A 1 99 ? 2.648 9.982 1.115 1.00 89.44 99 PHE A CA 1
ATOM 825 C C . PHE A 1 99 ? 3.963 9.871 0.337 1.00 89.44 99 PHE A C 1
ATOM 827 O O . PHE A 1 99 ? 4.126 8.953 -0.468 1.00 89.44 99 PHE A O 1
ATOM 834 N N . ARG A 1 100 ? 4.919 10.782 0.566 1.00 90.25 100 ARG A N 1
ATOM 835 C CA . ARG A 1 100 ? 6.197 10.817 -0.159 1.00 90.25 100 ARG A CA 1
ATOM 836 C C . ARG A 1 100 ? 6.948 9.491 -0.071 1.00 90.25 100 ARG A C 1
ATOM 838 O O . ARG A 1 100 ? 7.461 9.027 -1.085 1.00 90.25 100 ARG A O 1
ATOM 845 N N . PHE A 1 101 ? 6.997 8.872 1.108 1.00 91.81 101 PHE A N 1
ATOM 846 C CA . PHE A 1 101 ? 7.699 7.600 1.297 1.00 91.81 101 PHE A CA 1
ATOM 847 C C . PHE A 1 101 ? 7.058 6.465 0.498 1.00 91.81 101 PHE A C 1
ATOM 849 O O . PHE A 1 101 ? 7.766 5.761 -0.222 1.00 91.81 101 PHE A O 1
ATOM 856 N N . ALA A 1 102 ? 5.728 6.351 0.528 1.00 94.88 102 ALA A N 1
ATOM 857 C CA . ALA A 1 102 ? 4.999 5.370 -0.270 1.00 94.88 102 ALA A CA 1
ATOM 858 C C . ALA A 1 102 ? 5.261 5.558 -1.776 1.00 94.88 102 ALA A C 1
ATOM 860 O O . ALA A 1 102 ? 5.630 4.607 -2.460 1.00 94.88 102 ALA A O 1
ATOM 861 N N . LEU A 1 103 ? 5.162 6.787 -2.293 1.00 94.88 103 LEU A N 1
ATOM 862 C CA . LEU A 1 103 ? 5.379 7.070 -3.720 1.00 94.88 103 LEU A CA 1
ATOM 863 C C . LEU A 1 103 ? 6.831 6.835 -4.160 1.00 94.88 103 LEU A C 1
ATOM 865 O O . LEU A 1 103 ? 7.065 6.262 -5.224 1.00 94.88 103 LEU A O 1
ATOM 869 N N . ASN A 1 104 ? 7.810 7.227 -3.341 1.00 94.94 104 ASN A N 1
ATOM 870 C CA . ASN A 1 104 ? 9.223 6.948 -3.607 1.00 94.94 104 ASN A CA 1
ATOM 871 C C . ASN A 1 104 ? 9.508 5.445 -3.627 1.00 94.94 104 ASN A C 1
ATOM 873 O O . ASN A 1 104 ? 10.280 4.972 -4.463 1.00 94.94 104 ASN A O 1
ATOM 877 N N . ARG A 1 105 ? 8.863 4.689 -2.734 1.00 96.38 105 ARG A N 1
ATOM 878 C CA . ARG A 1 105 ? 8.965 3.232 -2.684 1.00 96.38 105 ARG A CA 1
ATOM 879 C C . ARG A 1 105 ? 8.355 2.583 -3.927 1.00 96.38 105 ARG A C 1
ATOM 881 O O . ARG A 1 105 ? 8.996 1.727 -4.525 1.00 96.38 105 ARG A O 1
ATOM 888 N N . ILE A 1 106 ? 7.191 3.045 -4.384 1.00 97.50 106 ILE A N 1
ATOM 889 C CA . ILE A 1 106 ? 6.605 2.605 -5.661 1.00 9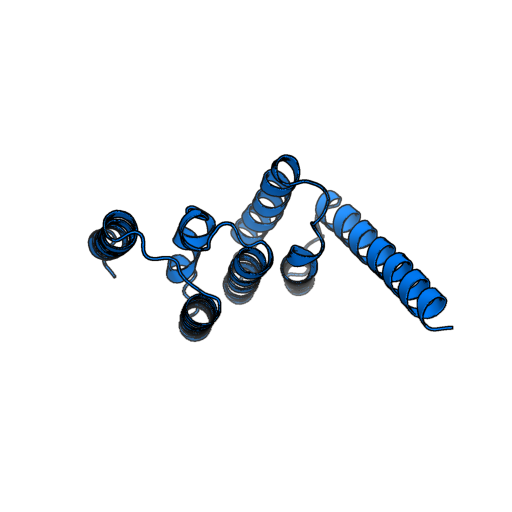7.50 106 ILE A CA 1
ATOM 890 C C . ILE A 1 106 ? 7.585 2.876 -6.814 1.00 97.50 106 ILE A C 1
ATOM 892 O O . ILE A 1 106 ? 7.903 1.975 -7.586 1.00 97.50 106 ILE A O 1
ATOM 896 N N . ALA A 1 107 ? 8.147 4.086 -6.893 1.00 96.44 107 ALA A N 1
ATOM 897 C CA . ALA A 1 107 ? 9.113 4.437 -7.934 1.00 96.44 107 ALA A CA 1
ATOM 898 C C . ALA A 1 107 ? 10.428 3.646 -7.863 1.00 96.44 107 ALA A C 1
ATOM 900 O O . ALA A 1 107 ? 11.099 3.462 -8.880 1.00 96.44 107 ALA A O 1
ATOM 901 N N . HIS A 1 108 ? 10.833 3.194 -6.676 1.00 96.44 108 HIS A N 1
ATOM 902 C CA . HIS A 1 108 ? 11.942 2.257 -6.523 1.00 96.44 108 HIS A CA 1
ATOM 903 C C . HIS A 1 108 ? 11.621 0.914 -7.188 1.00 96.44 108 HIS A C 1
ATOM 905 O O . HIS A 1 108 ? 12.422 0.450 -7.993 1.00 96.44 108 HIS A O 1
ATOM 911 N N . PHE A 1 109 ? 10.437 0.346 -6.958 1.00 97.81 109 PHE A N 1
ATOM 912 C CA . PHE A 1 109 ? 10.067 -0.940 -7.554 1.00 97.81 109 PHE A CA 1
ATOM 913 C C . PHE A 1 109 ? 9.905 -0.899 -9.078 1.00 97.81 109 PHE A C 1
ATOM 915 O O . PHE A 1 109 ? 10.347 -1.831 -9.742 1.00 97.81 109 PHE A O 1
ATOM 922 N N . TYR A 1 110 ? 9.395 0.198 -9.654 1.00 96.81 110 TYR A N 1
ATOM 923 C CA . TYR A 1 110 ? 9.422 0.382 -11.117 1.00 96.81 110 TYR A CA 1
ATOM 924 C C . TYR A 1 110 ? 10.852 0.308 -11.677 1.00 96.81 110 TYR A C 1
ATOM 926 O O . TYR A 1 110 ? 11.087 -0.347 -12.690 1.00 96.81 110 TYR A O 1
ATOM 934 N N . ARG A 1 111 ? 11.821 0.937 -10.994 1.00 95.44 111 ARG A N 1
ATOM 935 C CA . ARG A 1 111 ? 13.239 0.887 -11.385 1.00 95.44 111 ARG A CA 1
ATOM 936 C C . ARG A 1 111 ? 13.829 -0.511 -11.226 1.00 95.44 111 ARG A C 1
ATOM 938 O O . ARG A 1 111 ? 14.522 -0.960 -12.128 1.00 95.44 111 ARG A O 1
ATOM 945 N N . CYS A 1 112 ? 13.535 -1.201 -10.123 1.00 96.19 112 CYS A N 1
ATOM 946 C CA . CYS A 1 112 ? 13.974 -2.584 -9.913 1.00 96.19 112 CYS A CA 1
ATOM 947 C C . CYS A 1 112 ? 13.457 -3.528 -11.004 1.00 96.19 112 CYS A C 1
ATOM 949 O O . CYS A 1 112 ? 14.194 -4.397 -11.450 1.00 96.19 112 CYS A O 1
ATOM 951 N N . ALA A 1 113 ? 12.228 -3.317 -11.475 1.00 94.12 113 ALA A N 1
ATOM 952 C CA . ALA A 1 113 ? 11.635 -4.085 -12.564 1.00 94.12 113 ALA A CA 1
ATOM 953 C C . ALA A 1 113 ? 12.084 -3.628 -13.968 1.00 94.12 113 ALA A C 1
ATOM 955 O O . ALA A 1 113 ? 11.461 -4.009 -14.956 1.00 94.12 113 ALA A O 1
ATOM 956 N N . ASN A 1 114 ? 13.099 -2.756 -14.081 1.00 94.75 114 ASN A N 1
ATOM 957 C CA . ASN A 1 114 ? 13.554 -2.146 -15.340 1.00 94.75 114 ASN A CA 1
ATOM 958 C C . ASN A 1 114 ? 12.415 -1.546 -16.186 1.00 94.75 114 ASN A C 1
ATOM 960 O O . ASN A 1 114 ? 12.483 -1.482 -17.413 1.00 94.75 114 ASN A O 1
ATOM 964 N N . THR A 1 115 ? 11.353 -1.088 -15.523 1.00 93.50 115 THR A N 1
ATOM 965 C CA . THR A 1 115 ? 10.157 -0.552 -16.164 1.00 93.50 115 THR A CA 1
ATOM 966 C C . THR A 1 115 ? 10.165 0.967 -16.076 1.00 93.50 115 THR A C 1
ATOM 968 O O . THR A 1 115 ? 10.567 1.568 -15.076 1.00 93.50 115 THR A O 1
ATOM 971 N N . ARG A 1 116 ? 9.700 1.626 -17.140 1.00 92.19 116 ARG A N 1
ATOM 972 C CA . ARG A 1 116 ? 9.619 3.086 -17.171 1.00 92.19 116 ARG A CA 1
ATOM 973 C C . ARG A 1 116 ? 8.649 3.592 -16.101 1.00 92.19 116 ARG A C 1
ATOM 975 O O . ARG A 1 116 ? 7.479 3.223 -16.092 1.00 92.19 116 ARG A O 1
ATOM 982 N N . LEU A 1 117 ? 9.118 4.516 -15.263 1.00 92.56 117 LEU A N 1
ATOM 983 C CA . LEU A 1 117 ? 8.260 5.213 -14.308 1.00 92.56 117 LEU A CA 1
ATOM 984 C C . LEU A 1 117 ? 7.205 6.062 -15.051 1.00 92.56 117 LEU A C 1
ATOM 986 O O . LEU A 1 117 ? 7.580 6.836 -15.943 1.00 92.56 117 LEU A O 1
ATOM 990 N N . PRO A 1 118 ? 5.912 5.985 -14.684 1.00 93.38 118 PRO A N 1
ATOM 991 C CA . PRO A 1 118 ? 4.879 6.826 -15.279 1.00 93.38 118 PRO A CA 1
ATOM 992 C C . PRO A 1 118 ? 5.202 8.322 -15.149 1.00 93.38 118 PRO A C 1
ATOM 994 O O . 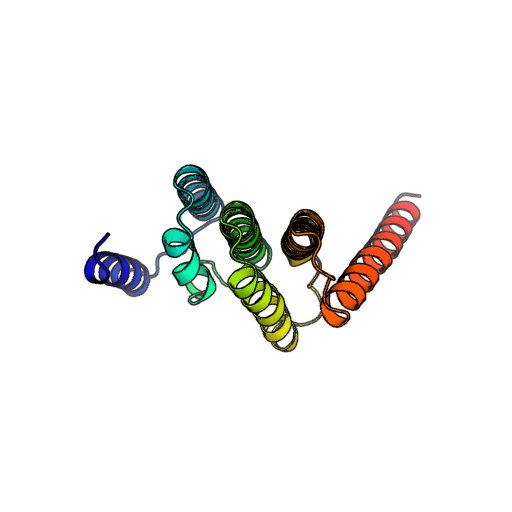PRO A 1 118 ? 5.621 8.795 -14.088 1.00 93.38 118 PRO A O 1
ATOM 997 N N . ARG A 1 119 ? 4.988 9.091 -16.228 1.00 91.88 119 ARG A N 1
ATOM 998 C CA . ARG A 1 119 ? 5.317 10.533 -16.284 1.00 91.88 119 ARG A CA 1
ATOM 999 C C . ARG A 1 119 ? 4.606 11.342 -15.200 1.00 91.88 119 ARG A C 1
ATOM 1001 O O . ARG A 1 119 ? 5.199 12.254 -14.626 1.00 91.88 119 ARG A O 1
ATOM 1008 N N . GLU A 1 120 ? 3.355 11.005 -14.909 1.00 90.56 120 GLU A N 1
ATOM 1009 C CA . GLU A 1 120 ? 2.569 11.665 -13.864 1.00 90.56 120 GLU A CA 1
ATOM 1010 C C . GLU A 1 120 ? 3.200 11.453 -12.487 1.00 90.56 120 GLU A C 1
ATOM 1012 O O . GLU A 1 120 ? 3.479 12.420 -11.776 1.00 90.56 120 GLU A O 1
ATOM 1017 N N . LEU A 1 121 ? 3.516 10.198 -12.151 1.00 90.69 121 LEU A N 1
ATOM 1018 C CA . LEU A 1 121 ? 4.185 9.841 -10.903 1.00 90.69 121 LEU A CA 1
ATOM 1019 C C . LEU A 1 121 ? 5.547 10.541 -10.778 1.00 90.69 121 LEU A C 1
ATOM 1021 O O . LEU A 1 121 ? 5.831 11.143 -9.744 1.00 90.69 121 LEU A O 1
ATOM 1025 N N . SER A 1 122 ? 6.349 10.548 -11.847 1.00 91.31 122 SER A N 1
ATOM 1026 C CA . SER A 1 122 ? 7.623 11.278 -11.897 1.00 91.31 122 SER A CA 1
ATOM 1027 C C . SER A 1 122 ? 7.445 12.775 -11.614 1.00 91.31 122 SER A C 1
ATOM 1029 O O . SER A 1 122 ? 8.137 13.323 -10.759 1.00 91.31 122 SER A O 1
ATOM 1031 N N . THR A 1 123 ? 6.469 13.417 -12.260 1.00 89.56 123 THR A N 1
ATOM 1032 C CA . THR A 1 123 ? 6.166 14.848 -12.077 1.00 89.56 123 THR A CA 1
ATOM 1033 C C . THR A 1 123 ? 5.807 15.174 -10.627 1.00 89.56 123 THR A C 1
ATOM 1035 O O . THR A 1 123 ? 6.204 16.205 -10.080 1.00 89.56 123 THR A O 1
ATOM 1038 N N . ILE A 1 124 ? 5.033 14.301 -9.987 1.00 87.12 124 ILE A N 1
ATOM 1039 C CA . ILE A 1 124 ? 4.591 14.482 -8.604 1.00 87.12 124 ILE A CA 1
ATOM 1040 C C . ILE A 1 124 ? 5.746 14.332 -7.619 1.00 87.12 124 ILE A C 1
ATOM 1042 O O . ILE A 1 124 ? 5.845 15.136 -6.692 1.00 87.12 124 ILE A O 1
ATOM 1046 N N . LEU A 1 125 ? 6.620 13.348 -7.829 1.00 89.19 125 LEU A N 1
ATOM 1047 C CA . LEU A 1 125 ? 7.810 13.158 -7.004 1.00 89.19 125 LEU A CA 1
ATOM 1048 C C . LEU A 1 125 ? 8.728 14.383 -7.067 1.00 89.19 125 LEU A C 1
ATOM 1050 O O . LEU A 1 125 ? 9.079 14.920 -6.020 1.00 89.19 125 LEU A O 1
ATOM 1054 N N . SER A 1 126 ? 8.984 14.924 -8.263 1.00 87.12 126 SER A N 1
ATOM 1055 C CA . SER A 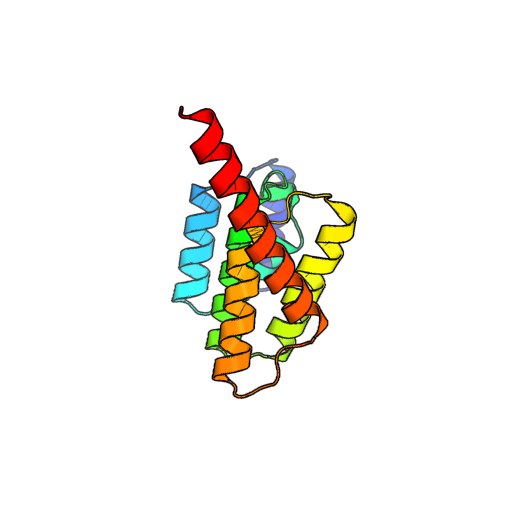1 126 ? 9.772 16.156 -8.413 1.00 87.12 126 SER A CA 1
ATOM 1056 C C . SER A 1 126 ? 9.167 17.346 -7.656 1.00 87.12 126 SER A C 1
ATOM 1058 O O . SER A 1 126 ? 9.885 18.117 -7.023 1.00 87.12 126 SER A O 1
ATOM 1060 N N . ARG A 1 127 ? 7.834 17.492 -7.658 1.00 83.25 127 ARG A N 1
ATOM 1061 C CA . ARG A 1 127 ? 7.151 18.546 -6.881 1.00 83.25 127 ARG A CA 1
ATOM 1062 C C . ARG A 1 127 ? 7.293 18.345 -5.369 1.00 83.25 127 ARG A C 1
ATOM 1064 O O . ARG A 1 127 ? 7.452 19.321 -4.640 1.00 83.25 127 ARG A O 1
ATOM 1071 N N . LEU A 1 128 ? 7.229 17.101 -4.892 1.00 80.62 128 LEU A N 1
ATOM 1072 C CA . LEU A 1 128 ? 7.401 16.772 -3.472 1.00 80.62 128 LEU A CA 1
ATOM 1073 C C . LEU A 1 128 ? 8.834 17.033 -2.988 1.00 80.62 128 LEU A C 1
ATOM 1075 O O . LEU A 1 128 ? 9.029 17.524 -1.872 1.00 80.62 128 LEU A O 1
ATOM 1079 N N . ASP A 1 129 ? 9.825 16.754 -3.829 1.00 76.12 129 ASP A N 1
ATOM 1080 C CA . ASP A 1 129 ? 11.229 17.017 -3.519 1.00 76.12 129 ASP A CA 1
ATOM 1081 C C . ASP A 1 129 ? 11.517 18.526 -3.456 1.00 76.12 129 ASP A C 1
ATOM 1083 O O . ASP A 1 129 ? 12.124 18.993 -2.489 1.00 76.12 129 ASP A O 1
ATOM 1087 N N . ASN A 1 130 ? 10.973 19.309 -4.395 1.00 66.69 130 ASN A N 1
ATOM 1088 C CA . ASN A 1 130 ? 11.123 20.769 -4.414 1.00 66.69 130 ASN A CA 1
ATOM 1089 C C . ASN A 1 130 ? 10.461 21.456 -3.209 1.00 66.69 130 ASN A C 1
ATOM 1091 O O . ASN A 1 130 ? 11.059 22.340 -2.598 1.00 66.69 130 ASN A O 1
ATOM 1095 N N . ASN A 1 131 ? 9.264 21.019 -2.806 1.00 60.34 131 ASN A N 1
ATOM 1096 C CA . ASN A 1 131 ? 8.599 21.568 -1.620 1.00 60.34 131 ASN A CA 1
ATOM 1097 C C . ASN A 1 131 ? 9.387 21.282 -0.331 1.00 60.34 131 ASN A C 1
ATOM 1099 O O . ASN A 1 131 ? 9.425 22.118 0.566 1.00 60.34 131 ASN A O 1
ATOM 1103 N N . THR A 1 132 ? 10.066 20.133 -0.240 1.00 56.69 132 THR A N 1
ATOM 1104 C CA . THR A 1 132 ? 10.886 19.792 0.937 1.00 56.69 132 THR A CA 1
ATOM 1105 C C . THR A 1 132 ? 12.075 20.747 1.103 1.00 56.69 132 THR A C 1
ATOM 1107 O O . THR A 1 132 ? 12.454 21.068 2.229 1.00 56.69 132 THR A O 1
ATOM 1110 N N . LEU A 1 133 ? 12.664 21.211 -0.003 1.00 53.44 133 LEU A N 1
ATOM 1111 C CA . LEU A 1 133 ? 13.786 22.155 0.017 1.00 53.44 133 LEU A CA 1
ATOM 1112 C C . LEU A 1 133 ? 13.360 23.547 0.505 1.00 53.44 133 LEU A C 1
ATOM 1114 O O . LEU A 1 133 ? 14.101 24.177 1.255 1.00 53.44 133 LEU A O 1
ATOM 1118 N N . ILE A 1 134 ? 12.153 23.988 0.142 1.00 55.06 134 ILE A N 1
ATOM 1119 C CA . ILE A 1 134 ? 11.594 25.278 0.571 1.00 55.06 134 ILE A CA 1
ATOM 1120 C C . ILE A 1 134 ? 11.321 25.266 2.084 1.00 55.06 134 ILE A C 1
ATOM 1122 O O . ILE A 1 134 ? 11.823 26.125 2.802 1.00 55.06 134 ILE A O 1
ATOM 1126 N N . PHE A 1 135 ? 10.642 24.233 2.598 1.00 50.53 135 PHE A N 1
ATOM 1127 C CA . PHE A 1 135 ? 10.358 24.118 4.036 1.00 50.53 135 PHE A CA 1
ATOM 1128 C C . PHE A 1 135 ? 11.616 23.980 4.908 1.00 50.53 135 PHE A C 1
ATOM 1130 O O . PHE A 1 135 ? 11.606 24.399 6.066 1.00 50.53 135 PHE A O 1
ATOM 1137 N N . LYS A 1 136 ? 12.700 23.381 4.391 1.00 53.97 136 LYS A N 1
ATOM 1138 C CA . LYS A 1 136 ? 13.981 23.322 5.115 1.00 53.97 136 LYS A CA 1
ATOM 1139 C C . LYS A 1 136 ? 14.631 24.702 5.231 1.00 53.97 136 LYS A C 1
ATOM 1141 O O . LYS A 1 136 ? 15.015 25.063 6.339 1.00 53.97 136 LYS A O 1
ATOM 1146 N N . LYS A 1 137 ? 14.669 25.477 4.140 1.00 50.94 137 LYS A N 1
ATOM 1147 C CA . LYS A 1 137 ? 15.195 26.853 4.144 1.00 50.94 137 LYS A CA 1
ATOM 1148 C C . LYS A 1 137 ? 14.435 27.765 5.108 1.00 50.94 137 LYS A C 1
ATOM 1150 O O . LYS A 1 137 ? 15.049 28.389 5.962 1.00 50.94 137 LYS A O 1
ATOM 1155 N N . GLU A 1 138 ? 13.104 27.757 5.060 1.00 50.75 138 GLU A N 1
ATOM 1156 C CA . GLU A 1 138 ? 12.279 28.600 5.942 1.00 50.75 138 GLU A CA 1
ATOM 1157 C C . GLU A 1 138 ? 12.441 28.252 7.434 1.00 50.75 138 GLU A C 1
ATOM 1159 O O . GLU A 1 138 ? 12.281 29.104 8.307 1.00 50.75 138 GLU A O 1
ATOM 1164 N N . LYS A 1 139 ? 12.745 26.989 7.759 1.00 53.69 139 LYS A N 1
ATOM 1165 C CA . LYS A 1 139 ? 12.955 26.541 9.144 1.00 53.69 139 LYS A CA 1
ATOM 1166 C C . LYS A 1 139 ? 14.360 26.863 9.663 1.00 53.69 139 LYS A C 1
ATOM 1168 O O . LYS A 1 139 ? 14.527 26.989 10.874 1.00 53.69 139 LYS A O 1
ATOM 1173 N N . GLU A 1 140 ? 15.344 26.968 8.775 1.00 56.38 140 GLU A N 1
ATOM 1174 C CA . GLU A 1 140 ? 16.695 27.447 9.090 1.00 56.38 140 GLU A CA 1
ATOM 1175 C C . GLU A 1 140 ? 16.701 28.970 9.286 1.00 56.38 140 GLU A C 1
ATOM 1177 O O . GLU A 1 140 ? 17.272 29.447 10.261 1.00 56.38 140 GLU A O 1
ATOM 1182 N N . GLU A 1 141 ? 15.965 29.716 8.459 1.00 60.41 141 GLU A N 1
ATOM 1183 C CA . GLU A 1 141 ? 15.826 31.178 8.572 1.00 60.41 141 GLU A CA 1
ATOM 1184 C C . GLU A 1 141 ? 15.058 31.631 9.827 1.00 60.41 141 GLU A C 1
ATOM 1186 O O . GLU A 1 141 ? 15.310 32.713 10.338 1.00 60.41 141 GLU A O 1
ATOM 1191 N N . ARG A 1 142 ? 14.153 30.805 10.372 1.00 63.47 142 ARG A N 1
ATOM 1192 C CA . ARG A 1 142 ? 13.416 31.093 11.625 1.00 63.47 142 ARG A CA 1
ATOM 1193 C C . ARG A 1 142 ? 14.153 30.688 12.909 1.00 63.47 142 ARG A C 1
ATOM 1195 O O . ARG A 1 142 ? 13.582 30.799 13.993 1.00 63.47 142 ARG A O 1
ATOM 1202 N N . LYS A 1 143 ? 15.358 30.126 12.797 1.00 52.66 143 LYS A N 1
ATOM 1203 C CA . LYS A 1 143 ? 16.211 29.730 13.934 1.00 52.66 143 LYS A CA 1
ATOM 1204 C C . LYS A 1 143 ? 17.408 30.670 14.147 1.00 52.66 143 LYS A C 1
ATOM 1206 O O . LYS A 1 143 ? 18.238 30.377 15.007 1.00 52.66 143 LYS A O 1
ATOM 1211 N N . LEU A 1 144 ? 17.476 31.755 13.379 1.00 45.72 144 LEU A N 1
ATOM 1212 C CA . LEU A 1 144 ? 18.376 32.902 13.527 1.00 45.72 144 LEU A CA 1
ATOM 1213 C C . LEU A 1 144 ? 17.566 34.106 14.018 1.00 45.72 144 LEU A C 1
ATOM 1215 O O . LEU A 1 144 ? 18.159 34.927 14.747 1.00 45.72 144 LEU A O 1
#

Sequence (144 aa):
MSDNQAVKFFDYLKINKVELNSNHIEYICRIAISTKNPTIVEPLVDMPDFINRSLPLLAMLYETLALIYGKNEQLDKLEWLWKFILDRKRHRGRDFGHFRFALNRIAHFYRCANTRLPRELSTILSRLDNNTLIFKKEKEERKL

Secondary structure (DSSP, 8-state):
--HHHHHHHHHHHHHTT----HHHHHHHHHHHHHHT-GGGTHHHHH-GGGGTT-HHHHHHHHHHHHHHHHHTT-HHHHHHHHHHHHHHHHHH-S--GGGHHHHHHHHHHHHHTTPPPPHHHHHHHHHHHHHHHHHHHHHHHTT-

Foldseek 3Di:
DPPVVVVVVVVVCVVVVAADEPVNLVVLLVVCQVVLPLVSLVVCLVVVVSNVVDLLSNLSSLLSQLNSCLVVVVLVSLVVSVVVLVVVPVVPPDPSLSNLNSLVSSVVSCVVVVHDDDPVSVVVNVVSVVVVVVVVVVVVVVVD

pLDDT: mean 83.92, std 14.27, range [45.72, 98.12]

Radius of gyration: 16.83 Å; chains: 1; bounding box: 39×50×36 Å

Organism: Meloidogyne enterolobii (NCBI:txid390850)